Protein AF-A0A2V3YEN5-F1 (afdb_monomer_lite)

Sequence (106 aa):
MNQFEEEYILVNGIEHFLLHYPKTSDAPVLLYLHGGPGSFESLFAYELDNAWGDLFTHVHWDQRGAGKTLRRNKKNQSLPGKRETKNIYRRWSVWGIIPPIIRNYC

Structure (mmCIF, N/CA/C/O backbone):
data_AF-A0A2V3YEN5-F1
#
_entry.id   AF-A0A2V3YEN5-F1
#
loop_
_atom_site.group_PDB
_atom_site.id
_atom_site.type_symbol
_atom_site.label_atom_id
_atom_site.label_alt_id
_atom_site.label_comp_id
_atom_site.label_asym_id
_atom_site.label_entity_id
_atom_site.label_seq_id
_atom_site.pdbx_PDB_ins_code
_atom_site.Cartn_x
_atom_site.Cartn_y
_atom_site.Cartn_z
_atom_site.occupancy
_atom_site.B_iso_or_equiv
_atom_site.auth_seq_id
_atom_site.auth_comp_id
_atom_site.auth_asym_id
_atom_site.auth_atom_id
_atom_site.pdbx_PDB_model_num
ATOM 1 N N . MET A 1 1 ? 15.439 9.914 -9.058 1.00 46.72 1 MET A N 1
ATOM 2 C CA . MET A 1 1 ? 14.573 10.355 -7.945 1.00 46.72 1 MET A CA 1
ATOM 3 C C . MET A 1 1 ? 13.404 9.392 -7.921 1.00 46.72 1 MET A C 1
ATOM 5 O O . MET A 1 1 ? 12.520 9.541 -8.750 1.00 46.72 1 MET A O 1
ATOM 9 N N . ASN A 1 2 ? 13.439 8.374 -7.059 1.00 56.38 2 ASN A N 1
ATOM 10 C CA . ASN A 1 2 ? 12.283 7.496 -6.868 1.00 56.38 2 ASN A CA 1
ATOM 11 C C . ASN A 1 2 ? 11.325 8.243 -5.942 1.00 56.38 2 ASN A C 1
ATOM 13 O O . ASN A 1 2 ? 11.524 8.279 -4.728 1.00 56.38 2 ASN A O 1
ATOM 17 N N . GLN A 1 3 ? 10.375 8.957 -6.539 1.00 82.75 3 GLN A N 1
ATOM 18 C CA . GLN A 1 3 ? 9.338 9.661 -5.803 1.00 82.75 3 GLN A CA 1
ATOM 19 C C . GLN A 1 3 ? 8.222 8.654 -5.535 1.00 82.75 3 GLN A C 1
ATOM 21 O O . GLN A 1 3 ? 7.579 8.177 -6.464 1.00 82.75 3 GLN A O 1
ATOM 26 N N . PHE A 1 4 ? 8.058 8.271 -4.271 1.00 93.12 4 PHE A N 1
ATOM 27 C CA . PHE A 1 4 ? 6.917 7.468 -3.848 1.00 93.12 4 PHE A CA 1
ATOM 28 C C . PHE A 1 4 ? 5.644 8.321 -3.875 1.00 93.12 4 PHE A C 1
ATOM 30 O O . PHE A 1 4 ? 5.700 9.546 -3.722 1.00 93.12 4 PHE A O 1
ATOM 37 N N . GLU A 1 5 ? 4.495 7.669 -4.011 1.00 95.25 5 GLU A N 1
ATOM 38 C CA . GLU A 1 5 ? 3.184 8.314 -3.985 1.00 95.25 5 GLU A CA 1
ATOM 39 C C . GLU A 1 5 ? 2.360 7.777 -2.814 1.00 95.25 5 GLU A C 1
ATOM 41 O O . GLU A 1 5 ? 2.338 6.579 -2.535 1.00 95.25 5 GLU A O 1
ATOM 46 N N . GLU A 1 6 ? 1.695 8.681 -2.100 1.00 96.00 6 GLU A N 1
ATOM 47 C CA . GLU A 1 6 ? 0.809 8.349 -0.987 1.00 96.00 6 GLU A CA 1
ATOM 48 C C . GLU A 1 6 ? -0.646 8.513 -1.419 1.00 96.00 6 GLU A C 1
ATOM 50 O O . GLU A 1 6 ? -1.054 9.603 -1.823 1.00 96.00 6 GLU A O 1
ATOM 55 N N . GLU A 1 7 ? -1.447 7.465 -1.256 1.00 96.94 7 GLU A N 1
ATOM 56 C CA . GLU A 1 7 ? -2.866 7.469 -1.601 1.00 96.94 7 GLU A CA 1
ATOM 57 C C . GLU A 1 7 ? -3.721 7.074 -0.389 1.00 96.94 7 GLU A C 1
ATOM 59 O O . GLU A 1 7 ? -3.356 6.219 0.423 1.00 96.94 7 GLU A O 1
ATOM 64 N N . TYR A 1 8 ? -4.891 7.707 -0.267 1.00 97.50 8 TYR A N 1
ATOM 65 C CA . TYR A 1 8 ? -5.957 7.238 0.611 1.00 97.50 8 TYR A CA 1
ATOM 66 C C . TYR A 1 8 ? -7.194 6.902 -0.214 1.00 97.50 8 TYR A C 1
ATOM 68 O O . TYR A 1 8 ? -7.761 7.780 -0.862 1.00 97.50 8 TYR A O 1
ATOM 76 N N . ILE A 1 9 ? -7.660 5.659 -0.113 1.00 97.06 9 ILE A N 1
ATOM 77 C CA . ILE A 1 9 ? -8.880 5.192 -0.777 1.00 97.06 9 ILE A CA 1
ATOM 78 C C . ILE A 1 9 ? -9.973 4.894 0.251 1.00 97.06 9 ILE A C 1
ATOM 80 O O . ILE A 1 9 ? -9.738 4.240 1.269 1.00 97.06 9 ILE A O 1
ATOM 84 N N . LEU A 1 10 ? -11.193 5.373 0.004 1.00 95.88 10 LEU A N 1
ATOM 85 C CA . LEU A 1 10 ? -12.339 5.090 0.868 1.00 95.88 10 LEU A CA 1
ATOM 86 C C . LEU A 1 10 ? -12.982 3.758 0.461 1.00 95.88 10 LEU A C 1
ATOM 88 O O . LEU A 1 10 ? -13.624 3.671 -0.581 1.00 95.88 10 LEU A O 1
ATOM 92 N N . VAL A 1 11 ? -12.866 2.735 1.311 1.00 94.06 11 VAL A N 1
ATOM 93 C CA . VAL A 1 11 ? -13.483 1.414 1.095 1.00 94.06 11 VAL A CA 1
ATOM 94 C C . VAL A 1 11 ? -14.261 1.004 2.340 1.00 94.06 11 VAL A C 1
ATOM 96 O O . VAL A 1 11 ? -13.716 0.941 3.444 1.00 94.06 11 VAL A O 1
ATOM 99 N N . ASN A 1 12 ? -15.556 0.718 2.181 1.00 91.56 12 ASN A N 1
ATOM 100 C CA . ASN A 1 12 ? -16.449 0.291 3.268 1.00 91.56 12 ASN A CA 1
ATOM 101 C C . ASN A 1 12 ? -16.355 1.188 4.520 1.00 91.56 12 ASN A C 1
ATOM 103 O O . ASN A 1 12 ? -16.248 0.696 5.648 1.00 91.56 12 ASN A O 1
ATOM 107 N N . GLY A 1 13 ? -16.335 2.509 4.311 1.00 90.75 13 GLY A N 1
ATOM 108 C CA . GLY A 1 13 ? -16.287 3.508 5.383 1.00 90.75 13 GLY A CA 1
ATOM 109 C C . GLY A 1 13 ? -14.931 3.658 6.089 1.00 90.75 13 GLY A C 1
ATOM 110 O O . GLY A 1 13 ? -14.872 4.316 7.127 1.00 90.75 13 GLY A O 1
ATOM 111 N N . ILE A 1 14 ? -13.856 3.059 5.565 1.00 93.31 14 ILE A N 1
ATOM 112 C CA . ILE A 1 14 ? -12.479 3.257 6.042 1.00 93.31 14 ILE A CA 1
ATOM 113 C C . ILE A 1 14 ? -11.644 3.924 4.957 1.00 93.31 14 ILE A C 1
ATOM 115 O O . ILE A 1 14 ? -11.602 3.439 3.830 1.00 93.31 14 ILE A O 1
ATOM 119 N N . GLU A 1 15 ? -10.925 4.985 5.320 1.00 96.12 15 GLU A N 1
ATOM 120 C CA . GLU A 1 15 ? -9.841 5.530 4.495 1.00 96.12 15 GLU A CA 1
ATOM 121 C C . GLU A 1 15 ? -8.600 4.630 4.637 1.00 96.12 15 GLU A C 1
ATOM 123 O O . GLU A 1 15 ? -7.899 4.688 5.652 1.00 96.12 15 GLU A O 1
ATOM 128 N N . HIS A 1 16 ? -8.367 3.759 3.659 1.00 96.31 16 HIS A N 1
ATOM 129 C CA . HIS A 1 16 ? -7.204 2.878 3.584 1.00 96.31 16 HIS A CA 1
ATOM 130 C C . HIS A 1 16 ? -6.020 3.610 2.962 1.00 96.31 16 HIS A C 1
ATOM 132 O O . HIS A 1 16 ? -6.183 4.280 1.951 1.00 96.31 16 HIS A O 1
ATOM 138 N N . PHE A 1 17 ? -4.842 3.458 3.555 1.00 97.56 17 PHE A N 1
ATOM 139 C CA . PHE A 1 17 ? -3.600 4.038 3.066 1.00 97.56 17 PHE A CA 1
ATOM 140 C C . PHE A 1 17 ? -2.848 3.065 2.152 1.00 97.56 17 PHE A C 1
ATOM 142 O O . PHE A 1 17 ? -2.638 1.906 2.527 1.00 97.56 17 PHE A O 1
ATOM 149 N N . LEU A 1 18 ? -2.413 3.567 1.000 1.00 97.81 18 LEU A N 1
ATOM 150 C CA . LEU A 1 18 ? -1.539 2.892 0.050 1.00 97.81 18 LEU A CA 1
ATOM 151 C C . LEU A 1 18 ? -0.282 3.745 -0.175 1.00 97.81 18 LEU A C 1
ATOM 153 O O . LEU A 1 18 ? -0.354 4.971 -0.276 1.00 97.81 18 LEU A O 1
ATOM 157 N N . LEU A 1 19 ? 0.873 3.089 -0.232 1.00 97.38 19 LEU A N 1
ATOM 158 C CA . LEU A 1 19 ? 2.153 3.704 -0.575 1.00 97.38 19 LEU A CA 1
ATOM 159 C C . LEU A 1 19 ? 2.695 3.034 -1.832 1.00 97.38 19 LEU A C 1
ATOM 161 O O . LEU A 1 19 ? 2.957 1.833 -1.828 1.00 97.38 19 LEU A O 1
ATOM 165 N N . HIS A 1 20 ? 2.858 3.812 -2.890 1.00 96.38 20 HIS A N 1
ATOM 166 C CA . HIS A 1 20 ? 3.257 3.343 -4.207 1.00 96.38 20 HIS A CA 1
ATOM 167 C C . HIS A 1 20 ? 4.712 3.729 -4.448 1.00 96.38 20 HIS A C 1
ATOM 169 O O . HIS A 1 20 ? 5.083 4.875 -4.196 1.00 96.38 20 HIS A O 1
ATOM 175 N N . TYR A 1 21 ? 5.510 2.821 -5.008 1.00 95.56 21 TYR A N 1
ATOM 176 C CA . TYR A 1 21 ? 6.710 3.221 -5.742 1.00 95.56 21 TYR A CA 1
ATOM 177 C C . TYR A 1 21 ? 6.527 2.808 -7.201 1.00 95.56 21 TYR A C 1
ATOM 179 O O . TYR A 1 21 ? 6.723 1.637 -7.553 1.00 95.56 21 TYR A O 1
ATOM 187 N N . PRO A 1 22 ? 6.082 3.752 -8.044 1.00 95.06 22 PRO A N 1
ATOM 188 C CA . PRO A 1 22 ? 5.863 3.506 -9.459 1.00 95.06 22 PRO A CA 1
ATOM 189 C C . PRO A 1 22 ? 7.164 3.173 -10.188 1.00 95.06 22 PRO A C 1
ATOM 191 O O . PRO A 1 22 ? 8.204 3.785 -9.936 1.00 95.06 22 PRO A O 1
ATOM 194 N N . LYS A 1 23 ? 7.077 2.235 -11.132 1.00 94.12 23 LYS A N 1
ATOM 195 C CA . LYS A 1 23 ? 8.112 1.940 -12.131 1.00 94.12 23 LYS A CA 1
ATOM 196 C C . LYS A 1 23 ? 7.567 2.217 -13.530 1.00 94.12 23 LYS A C 1
ATOM 198 O O . LYS A 1 23 ? 6.594 2.951 -13.700 1.00 94.12 23 LYS A O 1
ATOM 203 N N . THR A 1 24 ? 8.215 1.660 -14.544 1.00 94.06 24 THR A N 1
ATOM 204 C CA . THR A 1 24 ? 7.738 1.724 -15.923 1.00 94.06 24 THR A CA 1
ATOM 205 C C . THR A 1 24 ? 6.364 1.058 -16.058 1.00 94.06 24 THR A C 1
ATOM 207 O O . THR A 1 24 ? 5.999 0.171 -15.287 1.00 94.06 24 THR A O 1
ATOM 210 N N . SER A 1 25 ? 5.567 1.493 -17.035 1.00 91.38 25 SER A N 1
ATOM 211 C CA . SER A 1 25 ? 4.178 1.036 -17.200 1.00 91.38 25 SER A CA 1
ATOM 212 C C . SER A 1 25 ? 4.037 -0.434 -17.617 1.00 91.38 25 SER A C 1
ATOM 214 O O . SER A 1 25 ? 2.933 -0.969 -17.593 1.00 91.38 25 SER A O 1
ATOM 216 N N . ASP A 1 26 ? 5.129 -1.070 -18.039 1.00 95.81 26 ASP A N 1
ATOM 217 C CA . ASP A 1 26 ? 5.232 -2.498 -18.352 1.00 95.81 26 ASP A CA 1
ATOM 218 C C . ASP A 1 26 ? 5.635 -3.354 -17.140 1.00 95.81 26 ASP A C 1
ATOM 220 O O . ASP A 1 26 ? 5.477 -4.577 -17.181 1.00 95.81 26 ASP A O 1
ATOM 224 N N . ALA A 1 27 ? 6.117 -2.738 -16.055 1.00 95.62 27 ALA A N 1
ATOM 225 C CA . ALA A 1 27 ? 6.487 -3.461 -14.849 1.00 95.62 27 ALA A CA 1
ATOM 226 C C . ALA A 1 27 ? 5.235 -4.039 -14.157 1.00 95.62 27 ALA A C 1
ATOM 228 O O . ALA A 1 27 ? 4.255 -3.317 -13.939 1.00 95.62 27 ALA A O 1
ATOM 229 N N . PRO A 1 28 ? 5.245 -5.325 -13.757 1.00 97.44 28 PRO A N 1
ATOM 230 C CA . PRO A 1 28 ? 4.137 -5.915 -13.019 1.00 97.44 28 PRO A CA 1
ATOM 231 C C . PRO A 1 28 ? 3.922 -5.222 -11.667 1.00 97.44 28 PRO A C 1
ATOM 233 O O . PRO A 1 28 ? 4.857 -4.721 -11.039 1.00 97.44 28 PRO A O 1
ATOM 236 N N . VAL A 1 29 ? 2.673 -5.228 -11.197 1.00 96.56 29 VAL A N 1
ATOM 237 C CA . VAL A 1 29 ? 2.312 -4.651 -9.898 1.00 96.56 29 VAL A CA 1
ATOM 238 C C . VAL A 1 29 ? 2.439 -5.699 -8.794 1.00 96.56 29 VAL A C 1
ATOM 240 O O . VAL A 1 29 ? 1.853 -6.778 -8.888 1.00 96.56 29 VAL A O 1
ATOM 243 N N . LEU A 1 30 ? 3.157 -5.360 -7.721 1.00 96.19 30 LEU A N 1
ATOM 244 C CA . LEU A 1 30 ? 3.294 -6.182 -6.519 1.00 96.19 30 LEU A CA 1
ATOM 245 C C . LEU A 1 30 ? 2.594 -5.514 -5.330 1.00 96.19 30 LEU 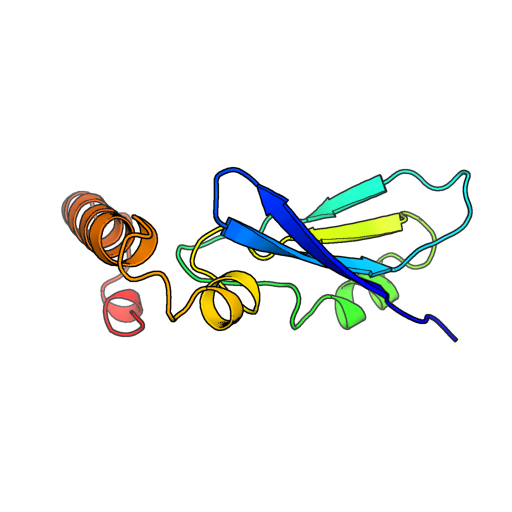A C 1
ATOM 247 O O . LEU A 1 30 ? 3.075 -4.520 -4.793 1.00 96.19 30 LEU A O 1
ATOM 251 N N . LEU A 1 31 ? 1.476 -6.084 -4.880 1.00 96.06 31 LEU A N 1
ATOM 252 C CA . LEU A 1 31 ? 0.803 -5.641 -3.658 1.00 96.06 31 LEU A CA 1
ATOM 253 C C . LEU A 1 31 ? 1.426 -6.324 -2.433 1.00 96.06 31 LEU A C 1
ATOM 255 O O . LEU A 1 31 ? 1.326 -7.542 -2.279 1.00 96.06 31 LEU A O 1
ATOM 259 N N . TYR A 1 32 ? 2.023 -5.540 -1.540 1.00 94.56 32 TYR A N 1
ATOM 260 C CA . TYR A 1 32 ? 2.590 -6.028 -0.289 1.00 94.56 32 TYR A CA 1
ATOM 261 C C . TYR A 1 32 ? 1.542 -6.038 0.828 1.00 94.56 32 TYR A C 1
ATOM 263 O O . TYR A 1 32 ? 0.983 -4.997 1.191 1.00 94.56 32 TYR A O 1
ATOM 271 N N . LEU A 1 33 ? 1.317 -7.220 1.406 1.00 93.94 33 LEU A N 1
ATOM 272 C CA . LEU A 1 33 ? 0.442 -7.428 2.557 1.00 93.94 33 LEU A CA 1
ATOM 273 C C . LEU A 1 33 ? 1.280 -7.724 3.793 1.00 93.94 33 LEU A C 1
ATOM 275 O O . LEU A 1 33 ? 1.989 -8.727 3.841 1.00 93.94 33 LEU A O 1
ATOM 279 N N . HIS A 1 34 ? 1.159 -6.862 4.798 1.00 90.62 34 HIS A N 1
ATOM 280 C CA . HIS A 1 34 ? 1.857 -7.064 6.054 1.00 90.62 34 HIS A CA 1
ATOM 281 C C . HIS A 1 34 ? 1.347 -8.256 6.865 1.00 90.62 34 HIS A C 1
ATOM 283 O O . HIS A 1 34 ? 0.193 -8.687 6.736 1.00 90.62 34 HIS A O 1
ATOM 289 N N . GLY A 1 35 ? 2.233 -8.738 7.736 1.00 86.56 35 GLY A N 1
ATOM 290 C CA . GLY A 1 35 ? 1.989 -9.826 8.671 1.00 86.56 35 GLY A CA 1
ATOM 291 C C . GLY A 1 35 ? 1.220 -9.394 9.920 1.00 86.56 35 GLY A C 1
ATOM 292 O O . GLY A 1 35 ? 0.161 -8.779 9.826 1.00 86.56 35 GLY A O 1
ATOM 293 N N . GLY A 1 36 ? 1.741 -9.800 11.087 1.00 70.44 36 GLY A N 1
ATOM 294 C CA . GLY A 1 36 ? 1.066 -9.879 12.389 1.00 70.44 36 GLY A CA 1
ATOM 295 C C . GLY A 1 36 ? 0.084 -8.750 12.741 1.00 70.44 36 GLY A C 1
ATOM 296 O O . GLY A 1 36 ? 0.153 -7.637 12.224 1.00 70.44 36 GLY A O 1
ATOM 297 N N . PRO A 1 37 ? -0.857 -9.005 13.659 1.00 76.88 37 PRO A N 1
ATOM 298 C CA . PRO A 1 37 ? -1.944 -8.068 13.910 1.00 76.88 37 PRO A CA 1
ATOM 299 C C . PRO A 1 37 ? -1.405 -6.677 14.307 1.00 76.88 37 PRO A C 1
ATOM 301 O O . PRO A 1 37 ? -0.527 -6.553 15.158 1.00 76.88 37 PRO A O 1
ATOM 304 N N . GLY A 1 38 ? -1.893 -5.638 13.623 1.00 74.06 38 GLY A N 1
ATOM 305 C CA . GLY A 1 38 ? -1.508 -4.239 13.850 1.00 74.06 38 GLY A CA 1
ATOM 306 C C . GLY A 1 38 ? -0.133 -3.802 13.315 1.00 74.06 38 GLY A C 1
ATOM 307 O O . GLY A 1 38 ? 0.176 -2.615 13.426 1.00 74.06 38 GLY A O 1
ATOM 308 N N . SER A 1 39 ? 0.674 -4.706 12.743 1.00 83.25 39 SER A N 1
ATOM 309 C CA . SER A 1 39 ? 1.928 -4.350 12.051 1.00 83.25 39 SER A CA 1
ATOM 310 C C . SER A 1 39 ? 1.663 -3.574 10.759 1.00 83.25 39 SER A C 1
ATOM 312 O O . SER A 1 39 ? 0.550 -3.613 10.249 1.00 83.25 39 SER A O 1
ATOM 314 N N . PHE A 1 40 ? 2.642 -2.808 10.275 1.00 89.38 40 PHE A N 1
ATOM 315 C CA . PHE A 1 40 ? 2.568 -2.140 8.978 1.00 89.38 40 PHE A CA 1
ATOM 316 C C . PHE A 1 40 ? 3.970 -1.934 8.396 1.00 89.38 40 PHE A C 1
ATOM 318 O O . PHE A 1 40 ? 4.833 -1.297 9.002 1.00 89.38 40 PHE A O 1
ATOM 325 N N . GLU A 1 41 ? 4.178 -2.469 7.197 1.00 89.12 41 GLU A N 1
ATOM 326 C CA . GLU A 1 41 ? 5.503 -2.588 6.584 1.00 89.12 41 GLU A CA 1
ATOM 327 C C . GLU A 1 41 ? 5.804 -1.419 5.640 1.00 89.12 41 GLU A C 1
ATOM 329 O O . GLU A 1 41 ? 6.907 -1.329 5.109 1.00 89.12 41 GLU A O 1
ATOM 334 N N . SER A 1 42 ? 4.867 -0.480 5.462 1.00 90.44 42 SER A N 1
ATOM 335 C CA . SER A 1 42 ? 5.096 0.746 4.684 1.00 90.44 42 SER A CA 1
ATOM 336 C C . SER A 1 42 ? 6.238 1.610 5.240 1.00 90.44 42 SER A C 1
ATOM 338 O O . SER A 1 42 ? 6.815 2.399 4.498 1.00 90.44 42 SER A O 1
ATOM 340 N N . LEU A 1 43 ? 6.619 1.433 6.514 1.00 88.56 43 LEU A N 1
ATOM 341 C CA . LEU A 1 43 ? 7.809 2.060 7.110 1.00 88.56 43 LEU A CA 1
ATOM 342 C C . LEU A 1 43 ? 9.129 1.589 6.490 1.00 88.56 43 LEU A C 1
ATOM 344 O O . LEU A 1 43 ? 10.091 2.348 6.521 1.00 88.56 43 LEU A O 1
ATOM 348 N N . PHE A 1 44 ? 9.166 0.366 5.958 1.00 90.12 44 PHE A N 1
ATOM 349 C CA . PHE A 1 44 ? 10.362 -0.271 5.394 1.00 90.12 44 PHE A CA 1
ATOM 350 C C . PHE A 1 44 ? 10.281 -0.408 3.865 1.00 90.12 44 PHE A C 1
ATOM 352 O O . PHE A 1 44 ? 11.007 -1.189 3.247 1.00 90.12 44 PHE A O 1
ATOM 359 N N . ALA A 1 45 ? 9.337 0.302 3.240 1.00 92.56 45 ALA A N 1
ATOM 360 C CA . ALA A 1 45 ? 9.092 0.195 1.807 1.00 92.56 45 ALA A CA 1
ATOM 361 C C . ALA A 1 45 ? 10.283 0.697 0.980 1.00 92.56 45 ALA A C 1
ATOM 363 O O . ALA A 1 45 ? 10.569 0.143 -0.075 1.00 92.56 45 ALA A O 1
ATOM 364 N N . TYR A 1 46 ? 11.026 1.686 1.485 1.00 92.31 46 TYR A N 1
ATOM 365 C CA . TYR A 1 46 ? 12.214 2.212 0.816 1.00 92.31 46 TYR A CA 1
ATOM 366 C C . TYR A 1 46 ? 13.332 1.166 0.702 1.00 92.31 46 TYR A C 1
ATOM 368 O O . TYR A 1 46 ? 13.953 1.033 -0.350 1.00 92.31 46 TYR A O 1
ATOM 376 N N . GLU A 1 47 ? 13.583 0.389 1.755 1.00 92.94 47 GLU A N 1
ATOM 377 C CA . GLU A 1 47 ? 14.573 -0.686 1.719 1.00 92.94 47 GLU A CA 1
ATOM 378 C C . GLU A 1 47 ? 14.184 -1.777 0.715 1.00 92.94 47 GLU A C 1
ATOM 380 O O . GLU A 1 47 ? 15.046 -2.289 -0.001 1.00 92.94 47 GLU A O 1
ATOM 385 N N . LEU A 1 48 ? 12.892 -2.100 0.628 1.00 91.12 48 LEU A N 1
ATOM 386 C CA . LEU A 1 48 ? 12.376 -3.065 -0.343 1.00 91.12 48 LEU A CA 1
ATOM 387 C C . LEU A 1 48 ? 12.420 -2.525 -1.779 1.00 91.12 48 LEU A C 1
ATOM 389 O O . LEU A 1 48 ? 12.763 -3.282 -2.682 1.00 91.12 48 LEU A O 1
ATOM 393 N N . ASP A 1 49 ? 12.153 -1.232 -1.988 1.00 92.19 49 ASP A N 1
ATOM 394 C CA . ASP A 1 49 ? 12.286 -0.568 -3.296 1.00 92.19 49 ASP A CA 1
ATOM 395 C C . ASP A 1 49 ? 13.727 -0.665 -3.799 1.00 92.19 49 ASP A C 1
ATOM 397 O O . ASP A 1 49 ? 13.978 -1.088 -4.926 1.00 92.19 49 ASP A O 1
ATOM 401 N N . ASN A 1 50 ? 14.693 -0.365 -2.926 1.00 91.62 5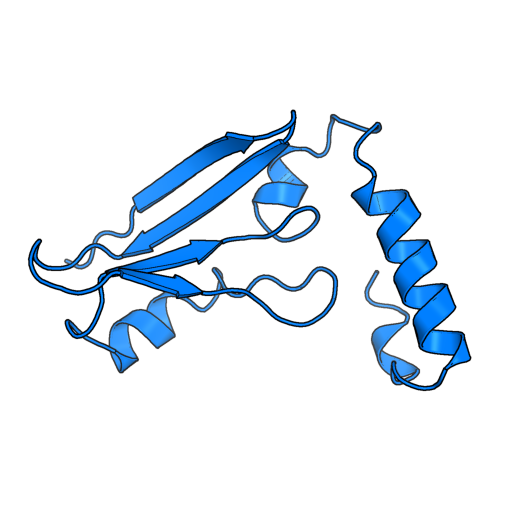0 ASN A N 1
ATOM 402 C CA . ASN A 1 50 ? 16.111 -0.485 -3.254 1.00 91.62 50 ASN A CA 1
ATOM 403 C C . ASN A 1 50 ? 16.514 -1.930 -3.583 1.00 91.62 50 ASN A C 1
ATOM 405 O O . ASN A 1 50 ? 17.349 -2.148 -4.457 1.00 91.62 50 ASN A O 1
ATOM 409 N N . ALA A 1 51 ? 15.950 -2.914 -2.877 1.00 92.56 51 ALA A N 1
ATOM 410 C CA . ALA A 1 51 ? 16.269 -4.324 -3.086 1.00 92.56 51 ALA A CA 1
ATOM 411 C C . ALA A 1 51 ? 15.653 -4.892 -4.375 1.00 92.56 51 ALA A C 1
ATOM 413 O O . ALA A 1 51 ? 16.278 -5.721 -5.037 1.00 92.56 51 ALA A O 1
ATOM 414 N N . TRP A 1 52 ? 14.437 -4.473 -4.732 1.00 92.12 52 TRP A N 1
ATOM 415 C CA . TRP A 1 52 ? 13.741 -4.944 -5.935 1.00 92.12 52 TRP A CA 1
ATOM 416 C C . TRP A 1 52 ? 14.056 -4.123 -7.184 1.00 92.12 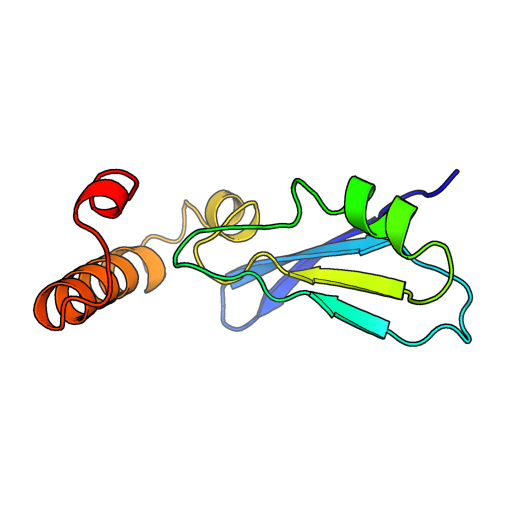52 TRP A C 1
ATOM 418 O O . TRP A 1 52 ? 13.862 -4.623 -8.293 1.00 92.12 52 TRP A O 1
ATOM 428 N N . GLY A 1 53 ? 14.568 -2.902 -7.035 1.00 90.25 53 GLY A N 1
ATOM 429 C CA . GLY A 1 53 ? 14.910 -2.035 -8.156 1.00 90.25 53 GLY A CA 1
ATOM 430 C C . GLY A 1 53 ? 13.693 -1.774 -9.041 1.00 90.25 53 GLY A C 1
ATOM 431 O O . GLY A 1 53 ? 12.668 -1.293 -8.565 1.00 90.25 53 GLY A O 1
ATOM 432 N N . ASP A 1 54 ? 13.799 -2.112 -10.324 1.00 92.38 54 ASP A N 1
ATOM 433 C CA . ASP A 1 54 ? 12.754 -1.857 -11.325 1.00 92.38 54 ASP A CA 1
ATOM 434 C C . ASP A 1 54 ? 11.931 -3.104 -11.687 1.00 92.38 54 ASP A C 1
ATOM 436 O O . ASP A 1 54 ? 11.188 -3.101 -12.664 1.00 92.38 54 ASP A O 1
ATOM 440 N N . LEU A 1 55 ? 12.038 -4.184 -10.901 1.00 94.38 55 LEU A N 1
ATOM 441 C CA . LEU A 1 55 ? 11.323 -5.436 -11.177 1.00 94.38 55 LEU A CA 1
ATOM 442 C C . LEU A 1 55 ? 9.798 -5.296 -11.070 1.00 94.38 55 LEU A C 1
ATOM 444 O O . LEU A 1 55 ? 9.070 -5.981 -11.787 1.00 94.38 55 LEU A O 1
ATOM 448 N N . PHE A 1 56 ? 9.318 -4.441 -10.161 1.00 95.12 56 PHE A N 1
ATOM 449 C CA . PHE A 1 56 ? 7.896 -4.285 -9.864 1.00 95.12 56 PHE A CA 1
ATOM 450 C C . PHE A 1 56 ? 7.549 -2.841 -9.529 1.00 95.12 56 PHE A C 1
ATOM 452 O O . PHE A 1 56 ? 8.253 -2.198 -8.752 1.00 95.12 56 PHE A O 1
ATOM 459 N N . THR A 1 57 ? 6.380 -2.391 -9.987 1.00 95.06 57 THR A N 1
ATOM 460 C CA . THR A 1 57 ? 5.670 -1.313 -9.290 1.00 95.06 57 THR A CA 1
ATOM 461 C C . THR A 1 57 ? 5.092 -1.904 -8.013 1.00 95.06 57 THR A C 1
ATOM 463 O O . THR A 1 57 ? 4.112 -2.649 -8.060 1.00 95.06 57 THR A O 1
ATOM 466 N N . HIS A 1 58 ? 5.697 -1.627 -6.864 1.00 93.44 58 HIS A N 1
ATOM 467 C CA . HIS A 1 58 ? 5.200 -2.166 -5.600 1.00 93.44 58 HIS A CA 1
A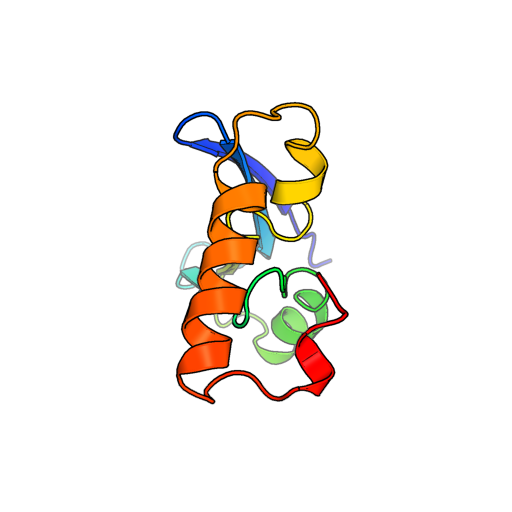TOM 468 C C . HIS A 1 58 ? 4.281 -1.182 -4.864 1.00 93.44 58 HIS A C 1
ATOM 470 O O . HIS A 1 58 ? 4.468 0.037 -4.880 1.00 93.44 58 HIS A O 1
ATOM 476 N N . VAL A 1 59 ? 3.250 -1.738 -4.235 1.00 96.69 59 VAL A N 1
ATOM 477 C CA . VAL A 1 59 ? 2.229 -1.002 -3.493 1.00 96.69 59 VAL A CA 1
ATOM 478 C C . VAL A 1 59 ? 2.136 -1.604 -2.101 1.00 96.69 59 VAL A C 1
ATOM 480 O O . VAL A 1 59 ? 1.811 -2.778 -1.943 1.00 96.69 59 VAL A O 1
ATOM 483 N N . HIS A 1 60 ? 2.413 -0.807 -1.079 1.00 96.69 60 HIS A N 1
ATOM 484 C CA . HIS A 1 60 ? 2.276 -1.202 0.316 1.00 96.69 60 HIS A CA 1
ATOM 485 C C . HIS A 1 60 ? 0.905 -0.796 0.835 1.00 96.69 60 HIS A C 1
ATOM 487 O O . HIS A 1 60 ? 0.556 0.384 0.813 1.00 96.69 60 HIS A O 1
ATOM 493 N N . TRP A 1 61 ? 0.143 -1.766 1.339 1.00 96.69 61 TRP A N 1
ATOM 494 C CA . TRP A 1 61 ? -1.150 -1.505 1.961 1.00 96.69 61 TRP A CA 1
ATOM 495 C C . TRP A 1 61 ? -1.060 -1.597 3.480 1.00 96.69 61 TRP A C 1
ATOM 497 O O . TRP A 1 61 ? -0.852 -2.676 4.039 1.00 96.69 61 TRP A O 1
ATOM 507 N N . ASP A 1 62 ? -1.299 -0.473 4.155 1.00 95.81 62 ASP A N 1
ATOM 508 C CA . ASP A 1 62 ? -1.563 -0.487 5.591 1.00 95.81 62 ASP A CA 1
ATOM 509 C C . ASP A 1 62 ? -2.992 -1.006 5.801 1.00 95.81 62 ASP A C 1
ATOM 511 O O . ASP A 1 62 ? -3.979 -0.288 5.581 1.00 95.81 62 ASP A O 1
ATOM 515 N N . GLN A 1 63 ? -3.130 -2.263 6.221 1.00 92.38 63 GLN A N 1
ATOM 516 C CA . GLN A 1 63 ? -4.430 -2.905 6.381 1.00 92.38 63 GLN A CA 1
ATOM 517 C C . GLN A 1 63 ? -5.258 -2.215 7.477 1.00 92.38 63 GLN A C 1
ATOM 519 O O . GLN A 1 63 ? -4.797 -1.397 8.283 1.00 92.38 63 GLN A O 1
ATOM 524 N N . ARG A 1 64 ? -6.548 -2.560 7.514 1.00 91.50 64 ARG A N 1
ATOM 525 C CA . ARG A 1 64 ? -7.496 -2.057 8.513 1.00 91.50 64 ARG A CA 1
ATOM 526 C C . ARG A 1 64 ? -6.926 -2.203 9.926 1.00 91.50 64 ARG A C 1
ATOM 528 O O . ARG A 1 64 ? -6.673 -3.305 10.393 1.00 91.50 64 ARG A O 1
ATOM 535 N N . GLY A 1 65 ? -6.832 -1.084 10.640 1.00 88.12 65 GLY A N 1
ATOM 536 C CA . GLY A 1 65 ? -6.386 -1.083 12.032 1.00 88.12 65 GLY A CA 1
ATOM 537 C C . GLY A 1 65 ? -4.869 -1.064 12.226 1.00 88.12 65 GLY A C 1
ATOM 538 O O . GLY A 1 65 ? -4.441 -1.151 13.372 1.00 88.12 65 GLY A O 1
ATOM 539 N N . ALA A 1 66 ? -4.081 -0.863 11.168 1.00 91.62 66 ALA A N 1
ATOM 540 C CA . ALA A 1 66 ? -2.637 -0.670 11.245 1.00 91.62 66 ALA A CA 1
ATOM 541 C C . ALA A 1 66 ? -2.183 0.675 10.650 1.00 91.62 66 ALA A C 1
ATOM 543 O O . ALA A 1 66 ? -2.924 1.325 9.908 1.00 91.62 66 ALA A O 1
ATOM 544 N N . GLY A 1 67 ? -0.976 1.111 11.017 1.00 92.62 67 GLY A N 1
ATOM 545 C CA . GLY A 1 67 ? -0.257 2.218 10.379 1.00 92.62 67 GLY A CA 1
ATOM 546 C C . GLY A 1 67 ? -1.046 3.512 10.162 1.00 92.62 67 GLY A C 1
ATOM 547 O O . GLY A 1 67 ? -1.776 4.008 11.037 1.00 92.62 67 GLY A O 1
ATOM 548 N N . LYS A 1 68 ? -0.876 4.092 8.973 1.00 94.94 68 LYS A N 1
ATOM 549 C CA . LYS A 1 68 ? -1.541 5.330 8.552 1.00 94.94 68 LYS A CA 1
ATOM 550 C C . LYS A 1 68 ? -3.049 5.143 8.384 1.00 94.94 68 LYS A C 1
ATOM 552 O O . LYS A 1 68 ? -3.783 6.066 8.742 1.00 94.94 68 LYS A O 1
ATOM 557 N N . THR A 1 69 ? -3.522 3.955 7.995 1.00 94.94 69 THR A N 1
ATOM 558 C CA . THR A 1 69 ? -4.957 3.607 7.979 1.00 94.94 69 THR A CA 1
ATOM 559 C C . THR A 1 69 ? -5.577 3.757 9.370 1.00 94.94 69 THR A C 1
ATOM 561 O O . THR A 1 69 ? -6.577 4.457 9.543 1.00 94.94 69 THR A O 1
ATOM 564 N N . LEU A 1 70 ? -4.972 3.185 10.414 1.00 91.88 70 LEU A N 1
ATOM 565 C CA . LEU A 1 70 ? -5.449 3.348 11.790 1.00 91.88 70 LEU A CA 1
ATOM 566 C C . LEU A 1 70 ? -5.438 4.817 12.207 1.00 91.88 70 LEU A C 1
ATOM 568 O O . LEU A 1 70 ? -6.415 5.304 12.779 1.00 91.88 70 LEU A O 1
ATOM 572 N N . ARG A 1 71 ? -4.334 5.525 11.934 1.00 92.06 71 ARG A N 1
ATOM 573 C CA . ARG A 1 71 ? -4.167 6.932 12.317 1.00 92.06 71 ARG A CA 1
ATOM 574 C C . ARG A 1 71 ? -5.243 7.816 11.696 1.00 92.06 71 ARG A C 1
ATOM 576 O O . ARG A 1 71 ? -5.811 8.644 12.408 1.00 92.06 71 ARG A O 1
ATOM 583 N N . ARG A 1 72 ? -5.526 7.617 10.410 1.00 93.94 72 ARG A N 1
ATOM 584 C CA . ARG A 1 72 ? -6.505 8.389 9.647 1.00 93.94 72 ARG A CA 1
ATOM 585 C C . ARG A 1 72 ? -7.922 8.204 10.187 1.00 93.94 72 ARG A C 1
ATOM 587 O O . ARG A 1 72 ? -8.656 9.173 10.340 1.00 93.94 72 ARG A O 1
ATOM 594 N N . ASN A 1 73 ? -8.257 6.988 10.611 1.00 90.69 73 ASN A N 1
ATOM 595 C CA . ASN A 1 73 ? -9.612 6.648 11.031 1.00 90.69 73 ASN A CA 1
ATOM 596 C C . ASN A 1 73 ? -9.848 6.697 12.559 1.00 90.69 73 ASN A C 1
ATOM 598 O O . ASN A 1 73 ? -10.872 6.209 13.037 1.00 90.69 73 ASN A O 1
ATOM 602 N N . LYS A 1 74 ? -8.952 7.304 13.359 1.00 80.19 74 LYS A N 1
ATOM 603 C CA . LYS A 1 74 ? -9.057 7.338 14.840 1.00 80.19 74 LYS A CA 1
ATOM 604 C C . LYS A 1 74 ? -10.376 7.912 15.385 1.00 80.19 74 LYS A C 1
ATOM 606 O O . LYS A 1 74 ? -10.764 7.548 16.494 1.00 80.19 74 LYS A O 1
ATOM 611 N N . LYS A 1 75 ? -11.047 8.804 14.645 1.00 68.44 75 LYS A N 1
ATOM 612 C CA . LYS A 1 75 ? -12.330 9.412 15.052 1.00 68.44 75 LYS A CA 1
ATOM 613 C C . LYS A 1 75 ? -13.544 8.512 14.788 1.00 68.44 75 LYS A C 1
ATOM 615 O O . LYS A 1 75 ? -14.563 8.676 15.453 1.00 68.44 75 LYS A O 1
ATOM 620 N N . ASN A 1 76 ? -13.421 7.518 13.908 1.00 60.16 76 ASN A N 1
ATOM 621 C CA . ASN A 1 76 ? -14.463 6.526 13.661 1.00 60.16 76 ASN A CA 1
ATOM 622 C C . ASN A 1 76 ? -14.391 5.436 14.745 1.00 60.16 76 ASN A C 1
ATOM 624 O O . ASN A 1 76 ? -13.815 4.365 14.563 1.00 60.16 76 ASN A O 1
ATOM 628 N N . GLN A 1 77 ? -14.961 5.717 15.921 1.00 49.94 77 GLN A N 1
ATOM 629 C CA . GLN A 1 77 ? -15.007 4.776 17.056 1.00 49.94 77 GLN A CA 1
ATOM 630 C C . GLN A 1 77 ? -15.835 3.505 16.776 1.00 49.94 77 GLN A C 1
ATOM 632 O O . GLN A 1 77 ? -15.758 2.539 17.536 1.00 49.94 77 GLN A O 1
ATOM 637 N N . SER A 1 78 ? -16.613 3.498 15.691 1.00 50.50 78 SER A N 1
ATOM 638 C CA . SER A 1 78 ? -17.391 2.360 15.194 1.00 50.50 78 SER A CA 1
ATOM 639 C C . SER A 1 78 ? -16.568 1.353 14.388 1.00 50.50 78 SER A C 1
ATOM 641 O O . SER A 1 78 ? -17.103 0.314 14.006 1.00 50.50 78 SER A O 1
ATOM 643 N N . LEU A 1 79 ? -15.277 1.609 14.132 1.00 52.34 79 LEU A N 1
ATOM 644 C CA . LEU A 1 79 ? -14.462 0.649 13.399 1.00 52.34 79 LEU A CA 1
ATOM 645 C C . LEU A 1 79 ? -14.267 -0.643 14.210 1.00 52.34 79 LEU A C 1
ATOM 647 O O . LEU A 1 79 ? -13.780 -0.582 15.346 1.00 52.34 79 LEU A O 1
ATOM 651 N N . PRO A 1 80 ? -14.559 -1.823 13.623 1.00 52.66 80 PRO A N 1
ATOM 652 C CA . PRO A 1 80 ? -14.458 -3.111 14.315 1.00 52.66 80 PRO A CA 1
ATOM 653 C C . PRO A 1 80 ? -13.060 -3.376 14.889 1.00 52.66 80 PRO A C 1
ATOM 655 O O . PRO A 1 80 ? -12.909 -4.075 15.891 1.00 52.66 80 PRO A O 1
ATOM 658 N N . GLY A 1 81 ? -12.036 -2.743 14.307 1.00 51.41 81 GLY A N 1
ATOM 659 C CA . GLY A 1 81 ? -10.626 -3.003 14.566 1.00 51.41 81 GLY A CA 1
ATOM 660 C C . GLY A 1 81 ? -10.179 -2.876 16.023 1.00 51.41 81 GLY A C 1
ATOM 661 O O . GLY A 1 81 ? -9.262 -3.585 16.401 1.00 51.41 81 GLY A O 1
ATOM 662 N N . LYS A 1 82 ? -10.805 -2.068 16.892 1.00 50.47 82 LYS A N 1
ATOM 663 C CA . LYS A 1 82 ? -10.399 -2.026 18.321 1.00 50.47 82 LYS A CA 1
ATOM 664 C C . LYS A 1 82 ? -10.998 -3.148 19.175 1.00 50.47 82 LYS A C 1
ATOM 666 O O . LYS A 1 82 ? -10.400 -3.527 20.181 1.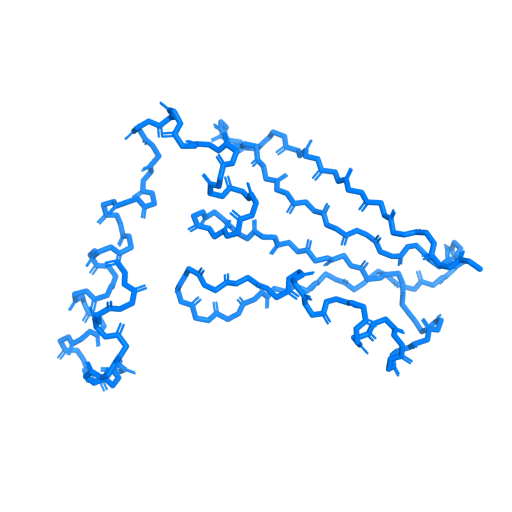00 50.47 82 LYS A O 1
ATOM 671 N N . ARG A 1 83 ? -12.183 -3.654 18.817 1.00 51.25 83 ARG A N 1
ATOM 672 C CA . ARG A 1 83 ? -12.879 -4.729 19.553 1.00 51.25 83 ARG A CA 1
ATOM 673 C C . ARG A 1 83 ? -12.534 -6.109 18.990 1.00 51.25 83 ARG A C 1
ATOM 675 O O . ARG A 1 83 ? -12.310 -7.036 19.762 1.00 51.25 83 ARG A O 1
ATOM 682 N N . GLU A 1 84 ? -12.433 -6.234 17.670 1.00 54.56 84 GLU A N 1
ATOM 683 C CA . GLU A 1 84 ? -12.097 -7.487 16.992 1.00 54.56 84 GLU A CA 1
ATOM 684 C C . GLU A 1 84 ? -10.637 -7.881 17.168 1.00 54.56 84 GLU A C 1
ATOM 686 O O . GLU A 1 84 ? -10.386 -9.041 17.471 1.00 54.56 84 GLU A O 1
ATOM 691 N N . THR A 1 85 ? -9.680 -6.949 17.073 1.00 54.97 85 THR A N 1
ATOM 692 C CA . THR A 1 85 ? -8.259 -7.280 17.291 1.00 54.97 85 THR A CA 1
ATOM 693 C C . THR A 1 85 ? -8.047 -7.825 18.695 1.00 54.97 85 THR A C 1
ATOM 695 O O . THR A 1 85 ? -7.533 -8.927 18.836 1.00 54.97 85 THR A O 1
ATOM 698 N N . LYS A 1 86 ? -8.549 -7.148 19.739 1.00 57.16 86 LYS A N 1
ATOM 699 C CA . LYS A 1 86 ? -8.503 -7.651 21.125 1.00 57.16 86 LYS A CA 1
ATOM 700 C C . LYS A 1 86 ? -9.109 -9.052 21.265 1.00 57.16 86 LYS A C 1
ATOM 702 O O . LYS A 1 86 ? -8.573 -9.871 22.011 1.00 57.16 86 LYS A O 1
ATOM 707 N N . ASN A 1 87 ? -10.189 -9.347 20.540 1.00 58.78 87 ASN A N 1
ATOM 708 C CA . ASN A 1 87 ? -10.804 -10.675 20.520 1.00 58.78 87 ASN A CA 1
ATOM 709 C C . ASN A 1 87 ? -9.979 -11.710 19.737 1.00 58.78 87 ASN A C 1
ATOM 711 O O . ASN A 1 87 ? -9.900 -12.855 20.175 1.00 58.78 87 ASN A O 1
ATOM 715 N N . ILE A 1 88 ? -9.333 -11.327 18.634 1.00 59.94 88 ILE A N 1
ATOM 716 C CA . ILE A 1 88 ? -8.389 -12.158 17.875 1.00 59.94 88 ILE A CA 1
ATOM 717 C C . ILE A 1 88 ? -7.176 -12.474 18.754 1.00 59.94 88 ILE A C 1
ATOM 719 O O . ILE A 1 88 ? -6.908 -13.643 18.998 1.00 59.94 88 ILE A O 1
ATOM 723 N N . TYR A 1 89 ? -6.522 -11.479 19.355 1.00 58.81 89 TYR A N 1
ATOM 724 C CA . TYR A 1 89 ? -5.411 -11.709 20.286 1.00 58.81 89 TYR A CA 1
ATOM 725 C C . TYR A 1 89 ? -5.809 -12.616 21.449 1.00 58.81 89 TYR A C 1
ATOM 727 O O . TYR A 1 89 ? -5.075 -13.550 21.774 1.00 58.81 89 TYR A O 1
ATOM 735 N N . ARG A 1 90 ? -6.985 -12.395 22.058 1.00 59.50 90 ARG A N 1
ATOM 736 C CA . ARG A 1 90 ? -7.514 -13.287 23.101 1.00 59.50 90 ARG A CA 1
ATOM 737 C C . ARG A 1 90 ? -7.713 -14.706 22.584 1.00 59.50 90 ARG A C 1
ATOM 739 O O . ARG A 1 90 ? -7.253 -15.637 23.235 1.00 59.50 90 ARG A O 1
ATOM 746 N N . ARG A 1 91 ? -8.360 -14.880 21.429 1.00 59.09 91 ARG A N 1
ATOM 747 C CA . ARG A 1 91 ? -8.643 -16.200 20.853 1.00 59.09 91 ARG A CA 1
ATOM 748 C C . ARG A 1 91 ? -7.352 -16.939 20.502 1.00 59.09 91 ARG A C 1
ATOM 750 O O . ARG A 1 91 ? -7.216 -18.096 20.858 1.00 59.09 91 ARG A O 1
ATOM 757 N N . TRP A 1 92 ? -6.382 -16.277 19.887 1.00 54.03 92 TRP A N 1
ATOM 758 C CA . TRP A 1 92 ? -5.123 -16.891 19.457 1.00 54.03 92 TRP A CA 1
ATOM 759 C C . TRP A 1 92 ? -4.149 -17.129 20.622 1.00 54.03 92 TRP A C 1
ATOM 761 O O . TRP A 1 92 ? -3.367 -18.075 20.577 1.00 54.03 92 TRP A O 1
ATOM 771 N N . SER A 1 93 ? -4.255 -16.343 21.704 1.00 59.25 93 SER A N 1
ATOM 772 C CA . SER A 1 93 ? -3.584 -16.642 22.979 1.00 59.25 93 SER A CA 1
ATOM 773 C C . SER A 1 93 ? -4.083 -17.953 23.595 1.00 59.25 93 SER A C 1
ATOM 775 O O . SER A 1 93 ? -3.289 -18.685 24.171 1.00 59.25 93 SER A O 1
ATOM 777 N N . VAL A 1 94 ? -5.386 -18.256 23.488 1.00 63.00 94 VAL A N 1
ATOM 778 C CA . VAL A 1 94 ? -5.967 -19.511 24.013 1.00 63.00 94 VAL A CA 1
ATOM 779 C C . VAL A 1 94 ? -5.413 -20.734 23.275 1.00 63.00 94 VAL A C 1
ATOM 781 O O . VAL A 1 94 ? -5.242 -21.781 23.886 1.00 63.00 94 VAL A O 1
ATOM 784 N N . TRP A 1 95 ? -5.068 -20.590 21.993 1.00 57.62 95 TRP A N 1
ATOM 785 C CA . TRP A 1 95 ? -4.486 -21.662 21.175 1.00 57.62 95 TRP A CA 1
ATOM 786 C C . TRP A 1 95 ? -2.949 -21.728 21.223 1.00 57.62 95 TRP A C 1
ATOM 788 O O . TRP A 1 95 ? -2.360 -22.524 20.500 1.00 57.62 95 TRP A O 1
ATOM 798 N N . GLY A 1 96 ? -2.280 -20.893 22.030 1.00 54.66 96 GLY A N 1
ATOM 799 C CA . GLY A 1 96 ? -0.814 -20.898 22.156 1.00 54.66 96 GLY A CA 1
ATOM 800 C C . GLY A 1 96 ? -0.047 -20.398 20.923 1.00 54.66 96 GLY A C 1
ATOM 801 O O . GLY A 1 96 ? 1.165 -20.566 20.854 1.00 54.66 96 GLY A O 1
ATOM 802 N N . ILE A 1 97 ? -0.729 -19.769 19.958 1.00 63.91 97 ILE A N 1
ATOM 803 C CA . ILE A 1 97 ? -0.129 -19.314 18.689 1.00 63.91 97 ILE A CA 1
ATOM 804 C C . ILE A 1 97 ? 0.626 -17.985 18.866 1.00 63.91 97 ILE A C 1
ATOM 806 O O . ILE A 1 97 ? 1.539 -17.674 18.107 1.00 63.91 97 ILE A O 1
ATOM 810 N N . ILE A 1 98 ? 0.265 -17.190 19.880 1.00 56.06 98 ILE A N 1
ATOM 811 C CA . ILE A 1 98 ? 0.902 -15.898 20.164 1.00 56.06 98 ILE A CA 1
ATOM 812 C C . ILE A 1 98 ? 1.820 -16.040 21.389 1.00 56.06 98 ILE A C 1
ATOM 814 O O . ILE A 1 98 ? 1.311 -16.291 22.486 1.00 56.06 98 ILE A O 1
ATOM 818 N N . PRO A 1 99 ? 3.147 -15.840 21.246 1.00 53.03 99 PRO A N 1
ATOM 819 C CA . PRO A 1 99 ? 4.078 -15.800 22.367 1.00 53.03 99 PRO A CA 1
ATOM 820 C C . PRO A 1 99 ? 3.660 -14.760 23.424 1.00 53.03 99 PRO A C 1
ATOM 822 O O . PRO A 1 99 ? 3.214 -13.668 23.055 1.00 53.03 99 PRO A O 1
ATOM 825 N N . PRO A 1 100 ? 3.868 -15.020 24.731 1.00 52.84 100 PRO A N 1
ATOM 826 C CA . PRO A 1 100 ? 3.471 -14.111 25.815 1.00 52.84 100 PRO A CA 1
ATOM 827 C C . PRO A 1 100 ? 4.000 -12.678 25.661 1.00 52.84 100 PRO A C 1
ATOM 829 O O . PRO A 1 100 ? 3.382 -11.733 26.145 1.00 52.84 100 PRO A O 1
ATOM 832 N N . ILE A 1 101 ? 5.124 -12.512 24.960 1.00 50.34 101 ILE A N 1
ATOM 833 C CA . ILE A 1 101 ? 5.828 -11.238 24.799 1.00 50.34 101 ILE A CA 1
ATOM 834 C C . ILE A 1 101 ? 5.071 -10.229 23.920 1.00 50.34 101 ILE A C 1
ATOM 836 O O . ILE A 1 101 ? 5.216 -9.026 24.099 1.00 50.34 101 ILE A O 1
ATOM 840 N N . ILE A 1 102 ? 4.208 -10.700 23.013 1.00 51.97 102 ILE A N 1
ATOM 841 C CA . ILE A 1 102 ? 3.471 -9.844 22.062 1.00 51.97 102 ILE A CA 1
ATOM 842 C C . ILE A 1 102 ? 2.182 -9.288 22.696 1.00 51.97 102 ILE A C 1
ATOM 844 O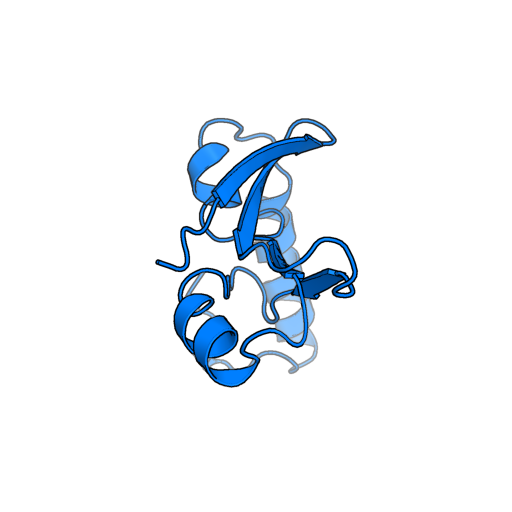 O . ILE A 1 102 ? 1.543 -8.384 22.168 1.00 51.97 102 ILE A O 1
ATOM 848 N N . ARG A 1 103 ? 1.803 -9.791 23.878 1.00 49.78 103 ARG A N 1
ATOM 849 C CA . ARG A 1 103 ? 0.538 -9.468 24.556 1.00 49.78 103 ARG A CA 1
ATOM 850 C C . ARG A 1 103 ? 0.443 -8.019 25.050 1.00 49.78 103 ARG A C 1
ATOM 852 O O . ARG A 1 103 ? -0.665 -7.547 25.279 1.00 49.78 103 ARG A O 1
ATOM 859 N N . ASN A 1 104 ? 1.582 -7.340 25.202 1.00 39.53 104 ASN A N 1
ATOM 860 C CA . ASN A 1 104 ? 1.686 -5.989 25.768 1.00 39.53 104 ASN A CA 1
ATOM 861 C C . ASN A 1 104 ? 1.878 -4.876 24.722 1.00 39.53 104 ASN A C 1
ATOM 863 O O . ASN A 1 104 ? 1.979 -3.713 25.097 1.00 39.53 104 ASN A O 1
ATOM 867 N N . TYR A 1 105 ? 1.921 -5.204 23.428 1.00 42.72 105 TYR A N 1
ATOM 868 C CA . TYR A 1 105 ? 2.137 -4.231 22.347 1.00 42.72 105 TYR A CA 1
ATOM 869 C C . TYR A 1 105 ? 0.828 -3.814 21.640 1.00 42.72 105 TYR A C 1
ATOM 871 O O . TYR A 1 105 ? 0.853 -3.414 20.478 1.00 42.72 105 TYR A O 1
ATOM 879 N N . CYS A 1 106 ? -0.322 -3.918 22.321 1.00 41.56 106 CYS A N 1
ATOM 880 C CA . CYS A 1 106 ? -1.666 -3.670 21.772 1.00 41.56 106 CYS A CA 1
ATOM 881 C C . CYS A 1 106 ? -2.512 -2.720 22.624 1.00 41.56 106 CYS A C 1
ATOM 883 O O . CYS A 1 106 ? -2.545 -2.906 23.861 1.00 41.56 106 CYS A O 1
#

Secondary structure (DSSP, 8-state):
----EEEEEEETTEEEEEEEE---TTSPEEEEE--STT--GGGGHHHHHHHHTTS-EEEEEE-TTSHHHHHHTTT-TT-THHHHHHHHHHHHHHTT-S-GGGGG--

Organism: NCBI:txid1096246

InterPro domains:
  IPR029058 Alpha/Beta hydrolase fold [G3DSA:3.40.50.1820] (2-94)
  IPR029058 Alpha/Beta hydrolase fold [SSF53474] (2-69)

Foldseek 3Di:
DQDKDWDFDQDPNFGKIKIKRDADPPAAEAEDDDDDQQDFCPVVVVVVCVVCPRNHGYMGTQDCNHDPRVVVCVVVPVRCSVVVSVVVVVVVVVVVNDDPVCVPVD

Radius of gyration: 15.99 Å; chains: 1; bounding box: 34×32×44 Å

pLDDT: mean 80.13, std 18.64, range [39.53, 97.81]